Protein AF-A0A537DTZ7-F1 (afdb_monomer_lite)

Secondary structure (DSSP, 8-state):
--HHHHHHHHHHHHHHHHHHHHHHHHHHHHHHHHHHHGGGTTT-HHHHHHHHHHHHHHHHHHHHHHHHHH-GGGHHHHHHHHHHHHHHHHHHHHHHHHH-TT----THHHHHHHHHHHHHHHHHT-----------

Foldseek 3Di:
DPVVVVVVVVVLQVLLVLLLVLLLLLLVLLLVLLVVLPVCCVVDVLSVVVSVLSNVLSVVSNVLSVCCNVCVVCLLVSLVVLLVSLVVQCVSVVVVCVVPVVCPRDVSSNSSSVSSNVSSVSSNPDDNPPPPPPDD

Sequence (136 aa):
MTDQSQVERRGVIKRPTASFLFSLAAGIATVAYSTGLANYTQYYFITTVLVQNSFIIGLVTIFVGALTYVRPDEHSVWSLVMVSMGISELVLVTSTSLTIPFLEISPIGPAAGILALISGFLGLIFKPGIIRFATS

Radius of gyration: 18.02 Å; chains: 1; bounding box: 49×23×61 Å

pLDDT: mean 70.9, std 12.44, range [38.25, 86.81]

Structure (mmCIF, N/CA/C/O backbone):
data_AF-A0A537DTZ7-F1
#
_entry.id   AF-A0A537DTZ7-F1
#
loop_
_atom_site.group_PDB
_atom_site.id
_atom_site.type_symbol
_atom_site.label_atom_id
_atom_site.label_alt_id
_atom_site.label_comp_id
_atom_site.label_asym_id
_atom_site.label_entity_id
_atom_site.label_seq_id
_atom_site.pdbx_PDB_ins_code
_atom_site.Cartn_x
_atom_site.Cartn_y
_atom_site.Cartn_z
_atom_site.occupancy
_atom_site.B_iso_or_equiv
_atom_site.auth_seq_id
_atom_site.auth_comp_id
_atom_site.auth_asym_id
_atom_site.auth_atom_id
_atom_site.pdbx_PDB_model_num
ATOM 1 N N . MET A 1 1 ? -16.411 13.766 37.338 1.00 46.38 1 MET A N 1
ATOM 2 C CA . MET A 1 1 ? -16.120 12.477 36.661 1.00 46.38 1 MET A CA 1
ATOM 3 C C . MET A 1 1 ? -16.636 12.455 35.209 1.00 46.38 1 MET A C 1
ATOM 5 O O . MET A 1 1 ? -17.058 11.419 34.723 1.00 46.38 1 MET A O 1
ATOM 9 N N . THR A 1 2 ? -16.596 13.576 34.480 1.00 53.66 2 THR A N 1
ATOM 10 C CA . THR A 1 2 ? -17.240 13.715 33.153 1.00 53.66 2 THR A CA 1
ATOM 11 C C . THR A 1 2 ? -16.250 13.820 31.988 1.00 53.66 2 THR A C 1
ATOM 13 O O . THR A 1 2 ? -16.590 13.419 30.876 1.00 53.66 2 THR A O 1
ATOM 16 N N . ASP A 1 3 ? -15.008 14.250 32.230 1.00 46.75 3 ASP A N 1
ATOM 17 C CA . ASP A 1 3 ? -14.019 14.471 31.162 1.00 46.75 3 ASP A CA 1
ATOM 18 C C . ASP A 1 3 ? -13.436 13.188 30.554 1.00 46.75 3 ASP A C 1
ATOM 20 O O . ASP A 1 3 ? -13.243 13.112 29.341 1.00 46.75 3 ASP A O 1
ATOM 24 N N . GLN A 1 4 ? -13.215 12.137 31.352 1.00 45.94 4 GLN A N 1
ATOM 25 C CA . GLN A 1 4 ? -12.649 10.882 30.835 1.00 45.94 4 GLN A CA 1
ATOM 26 C C . GLN A 1 4 ? -13.555 10.227 29.778 1.00 45.94 4 GLN A C 1
ATOM 28 O O . GLN A 1 4 ? -13.058 9.742 28.765 1.00 45.94 4 GLN A O 1
ATOM 33 N N . SER A 1 5 ? -14.880 10.328 29.941 1.00 50.75 5 SER A N 1
ATOM 34 C CA . SER A 1 5 ? -15.862 9.770 28.997 1.00 50.75 5 SER A CA 1
ATOM 35 C C . SER A 1 5 ? -15.866 10.464 27.626 1.00 50.75 5 SER A C 1
ATOM 37 O O . SER A 1 5 ? -16.129 9.836 26.598 1.00 50.75 5 SER A O 1
ATOM 39 N N . GLN A 1 6 ? -15.550 11.763 27.588 1.00 46.31 6 GLN A N 1
ATOM 40 C CA . GLN A 1 6 ? -15.492 12.558 26.358 1.00 46.31 6 GLN A CA 1
ATOM 41 C C . GLN A 1 6 ? -14.168 12.339 25.617 1.00 46.31 6 GLN A C 1
ATOM 43 O O . GLN A 1 6 ? -14.153 12.276 24.385 1.00 46.31 6 GLN A O 1
ATOM 48 N N . VAL A 1 7 ? -13.061 12.180 26.352 1.00 52.12 7 VAL A N 1
ATOM 49 C CA . VAL A 1 7 ? -11.743 11.854 25.785 1.00 52.12 7 VAL A CA 1
ATOM 50 C C . VAL A 1 7 ? -11.747 10.454 25.164 1.00 52.12 7 VAL A C 1
ATOM 52 O O . VAL A 1 7 ? -11.283 10.302 24.032 1.00 52.12 7 VAL A O 1
ATOM 55 N N . GLU A 1 8 ? -12.345 9.463 25.833 1.00 48.09 8 GLU A N 1
ATOM 56 C CA . GLU A 1 8 ? -12.523 8.113 25.280 1.00 48.09 8 GLU A CA 1
ATOM 57 C C . GLU A 1 8 ? -13.378 8.131 24.009 1.00 48.09 8 GLU A C 1
ATOM 59 O O . GLU A 1 8 ? -12.932 7.646 22.970 1.00 48.09 8 GLU A O 1
ATOM 64 N N . ARG A 1 9 ? -14.551 8.782 24.022 1.00 48.50 9 ARG A N 1
ATOM 65 C CA . ARG A 1 9 ? -15.408 8.892 22.824 1.00 48.50 9 ARG A CA 1
ATOM 66 C C . ARG A 1 9 ? -14.722 9.619 21.663 1.00 48.50 9 ARG A C 1
ATOM 68 O O . ARG A 1 9 ? -14.854 9.199 20.514 1.00 48.50 9 ARG A O 1
ATOM 75 N N . ARG A 1 10 ? -13.948 10.678 21.933 1.00 50.22 10 ARG A N 1
ATOM 76 C CA . ARG A 1 10 ? -13.160 11.378 20.900 1.00 50.22 10 ARG A CA 1
ATOM 77 C C . ARG A 1 10 ? -12.039 10.499 20.340 1.00 50.22 10 ARG A C 1
ATOM 79 O O . ARG A 1 10 ? -11.788 10.558 19.139 1.00 50.22 10 ARG A O 1
ATOM 86 N N . GLY A 1 11 ? -11.377 9.692 21.168 1.00 51.97 11 GLY A N 1
ATOM 87 C CA . GLY A 1 11 ? -10.352 8.737 20.730 1.00 51.97 11 GLY A CA 1
ATOM 88 C C . GLY A 1 11 ? -10.918 7.598 19.875 1.00 51.97 11 GLY A C 1
ATOM 89 O O . GLY A 1 11 ? -10.307 7.231 18.870 1.00 51.97 11 GLY A O 1
ATOM 90 N N . VAL A 1 12 ? -12.113 7.113 20.229 1.00 53.16 12 VAL A N 1
ATOM 91 C CA . VAL A 1 12 ? -12.844 6.046 19.524 1.00 53.16 12 VAL A CA 1
ATOM 92 C C . VAL A 1 12 ? -13.252 6.465 18.106 1.00 53.16 12 VAL A C 1
ATOM 94 O O . VAL A 1 12 ? -13.197 5.641 17.204 1.00 53.16 12 VAL A O 1
ATOM 97 N N . ILE A 1 13 ? -13.576 7.743 17.870 1.00 55.59 13 ILE A N 1
ATOM 98 C CA . ILE A 1 13 ? -13.965 8.246 16.535 1.00 55.59 13 ILE A CA 1
ATOM 99 C C . ILE A 1 1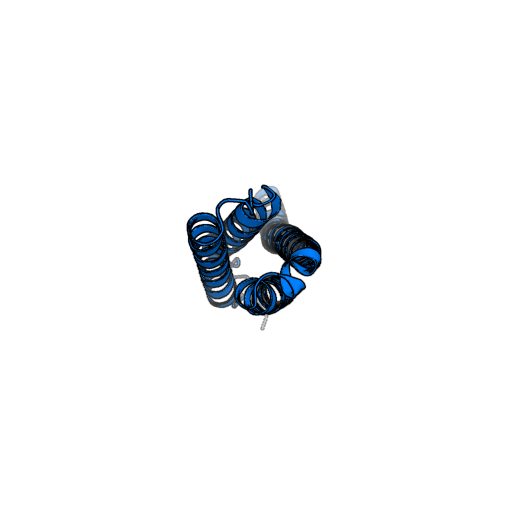3 ? -12.745 8.698 15.706 1.00 55.59 13 ILE A C 1
ATOM 101 O O . ILE A 1 13 ? -12.697 8.495 14.491 1.00 55.59 13 ILE A O 1
ATOM 105 N N . LYS A 1 14 ? -11.720 9.295 16.333 1.00 63.72 14 LYS A N 1
ATOM 106 C CA . LYS A 1 14 ? -10.566 9.867 15.609 1.00 63.72 14 LYS A CA 1
ATOM 107 C C . LYS A 1 14 ? -9.643 8.819 14.983 1.00 63.72 14 LYS A C 1
ATOM 109 O O . LYS A 1 14 ? -9.086 9.076 13.921 1.00 63.72 14 LYS A O 1
ATOM 114 N N . ARG A 1 15 ? -9.468 7.657 15.616 1.00 66.88 15 ARG A N 1
ATOM 115 C CA . ARG A 1 15 ? -8.539 6.609 15.151 1.00 66.88 15 ARG A CA 1
ATOM 116 C C . ARG A 1 15 ? -9.000 5.845 13.899 1.00 66.88 15 ARG A C 1
ATOM 118 O O . ARG A 1 15 ? -8.197 5.778 12.972 1.00 66.88 15 ARG A O 1
ATOM 125 N N . PRO A 1 16 ? -10.245 5.338 13.800 1.00 68.31 16 PRO A N 1
ATOM 126 C CA . PRO A 1 16 ? -10.722 4.706 12.567 1.00 68.31 16 PRO A CA 1
ATOM 127 C C . PRO A 1 16 ? -10.811 5.713 11.414 1.00 68.31 16 PRO A C 1
ATOM 129 O O . PRO A 1 16 ? -10.457 5.389 10.287 1.00 68.31 16 PRO A O 1
ATOM 132 N N . THR A 1 17 ? -11.170 6.969 11.706 1.00 75.25 17 THR A N 1
ATOM 133 C CA . THR A 1 17 ? -11.144 8.052 10.709 1.00 75.25 17 THR A CA 1
ATOM 134 C C . THR A 1 17 ? -9.723 8.322 10.206 1.00 75.25 17 THR A C 1
ATOM 136 O O . THR A 1 17 ? -9.512 8.464 9.007 1.00 75.25 17 THR A O 1
ATOM 139 N N . ALA A 1 18 ? -8.725 8.360 11.095 1.00 74.56 18 ALA A N 1
ATOM 140 C CA . ALA A 1 18 ? -7.329 8.529 10.698 1.00 74.56 18 ALA A CA 1
ATOM 141 C C . ALA A 1 18 ? -6.820 7.335 9.877 1.00 74.56 18 ALA A C 1
ATOM 143 O O . ALA A 1 18 ? -6.222 7.545 8.827 1.00 74.56 18 ALA A O 1
ATOM 144 N N . SER A 1 19 ? -7.098 6.099 10.310 1.00 74.81 19 SER A N 1
ATOM 145 C CA . SER A 1 19 ? -6.752 4.880 9.561 1.00 74.81 19 SER A CA 1
ATOM 146 C C . SER A 1 19 ? -7.343 4.914 8.147 1.00 74.81 19 SER A C 1
ATOM 148 O O . SER A 1 19 ? -6.600 4.702 7.187 1.00 74.81 19 SER A O 1
ATOM 150 N N . PHE A 1 20 ? -8.613 5.321 8.012 1.00 79.88 20 PHE A N 1
ATOM 151 C CA . PHE A 1 20 ? -9.263 5.531 6.720 1.00 79.88 20 PHE A CA 1
ATOM 152 C C . PHE A 1 20 ? -8.568 6.599 5.865 1.00 79.88 20 PHE A C 1
ATOM 154 O O . PHE A 1 20 ? -8.278 6.360 4.695 1.00 79.88 20 PHE A O 1
ATOM 161 N N . LEU A 1 21 ? -8.258 7.768 6.429 1.00 83.75 21 LEU A N 1
ATOM 162 C CA . LEU A 1 21 ? -7.582 8.838 5.688 1.00 83.75 21 LEU A CA 1
ATOM 163 C C . LEU A 1 21 ? -6.192 8.409 5.203 1.00 83.75 21 LEU A C 1
ATOM 165 O O . LEU A 1 21 ? -5.827 8.707 4.067 1.00 83.75 21 LEU A O 1
ATOM 169 N N . PHE A 1 22 ? -5.442 7.664 6.019 1.00 81.62 22 PHE A N 1
ATOM 170 C CA . PHE A 1 22 ? -4.148 7.113 5.614 1.00 81.62 22 PHE A CA 1
ATOM 171 C C . PHE A 1 22 ? -4.289 6.047 4.526 1.00 81.62 22 PHE A C 1
ATOM 173 O O . PHE A 1 22 ? -3.524 6.075 3.567 1.00 81.62 22 PHE A O 1
ATOM 180 N N . SER A 1 23 ? -5.282 5.158 4.614 1.00 83.00 23 SER A N 1
ATOM 181 C CA . SER A 1 23 ? -5.555 4.186 3.545 1.00 83.00 23 SER A CA 1
ATOM 182 C C . SER A 1 23 ? -6.045 4.852 2.259 1.00 83.00 23 SER A C 1
ATOM 184 O O . SER A 1 23 ? -5.674 4.433 1.170 1.00 83.00 23 SER A O 1
ATOM 186 N N . LEU A 1 24 ? -6.827 5.928 2.359 1.00 84.81 24 LEU A N 1
ATOM 187 C CA . LEU A 1 24 ? -7.291 6.683 1.202 1.00 84.81 24 LEU A CA 1
ATOM 188 C C . LEU A 1 24 ? -6.110 7.364 0.503 1.00 84.81 24 LEU A C 1
ATOM 190 O O . LEU A 1 24 ? -5.959 7.242 -0.710 1.00 84.81 24 LEU A O 1
ATOM 194 N N . ALA A 1 25 ? -5.242 8.027 1.272 1.00 83.19 25 ALA A N 1
ATOM 195 C CA . ALA A 1 25 ? -4.023 8.637 0.753 1.00 83.19 25 ALA A CA 1
ATOM 196 C C . ALA A 1 25 ? -3.083 7.593 0.130 1.00 83.19 25 ALA A C 1
ATOM 198 O O . ALA A 1 25 ? -2.574 7.817 -0.966 1.00 83.19 25 ALA A O 1
ATOM 199 N N . ALA A 1 26 ? -2.903 6.443 0.791 1.00 81.25 26 ALA A N 1
ATOM 200 C CA . ALA A 1 26 ? -2.116 5.329 0.274 1.00 81.25 26 ALA A CA 1
ATOM 201 C C . ALA A 1 26 ? -2.672 4.834 -1.065 1.00 81.25 26 ALA A C 1
ATOM 203 O O . ALA A 1 26 ? -1.944 4.797 -2.049 1.00 81.25 26 ALA A O 1
ATOM 204 N N . GLY A 1 27 ? -3.969 4.537 -1.137 1.00 81.06 27 GLY A N 1
ATOM 205 C CA . GLY A 1 27 ? -4.577 4.004 -2.351 1.00 81.06 27 GLY A CA 1
ATOM 206 C C . GLY A 1 27 ? -4.563 4.988 -3.520 1.00 81.06 27 GLY A C 1
ATOM 207 O O . GLY A 1 27 ? -4.255 4.590 -4.641 1.00 81.06 27 GLY A O 1
ATOM 208 N N . ILE A 1 28 ? -4.806 6.281 -3.272 1.00 85.06 28 ILE A N 1
ATOM 209 C CA . ILE A 1 28 ? -4.669 7.329 -4.300 1.00 85.06 28 ILE A CA 1
ATOM 210 C C . ILE A 1 28 ? -3.223 7.399 -4.802 1.00 85.06 28 ILE A C 1
ATOM 212 O O . ILE A 1 28 ? -3.000 7.472 -6.011 1.00 85.06 28 ILE A O 1
ATOM 216 N N . ALA A 1 29 ? -2.241 7.342 -3.898 1.00 82.19 29 ALA A N 1
ATOM 217 C CA . ALA A 1 29 ? -0.830 7.343 -4.267 1.00 82.19 29 ALA A CA 1
ATOM 218 C C . ALA A 1 29 ? -0.458 6.107 -5.104 1.00 82.19 29 ALA A C 1
ATOM 220 O O . ALA A 1 29 ? 0.202 6.255 -6.133 1.00 82.19 29 ALA A O 1
ATOM 221 N N . THR A 1 30 ? -0.942 4.913 -4.745 1.00 81.06 30 THR A N 1
ATOM 222 C CA . THR A 1 30 ? -0.709 3.683 -5.519 1.00 81.06 30 THR A CA 1
ATOM 223 C C . THR A 1 30 ? -1.352 3.746 -6.908 1.00 81.06 30 THR A C 1
ATOM 225 O O . THR A 1 30 ? -0.731 3.362 -7.899 1.00 81.06 30 THR A O 1
ATOM 228 N N . VAL A 1 31 ? -2.572 4.282 -7.022 1.00 82.88 31 VAL A N 1
ATOM 229 C CA . VAL A 1 31 ? -3.251 4.468 -8.319 1.00 82.88 31 VAL A CA 1
ATOM 230 C C . VAL A 1 31 ? -2.516 5.492 -9.190 1.00 82.88 31 VAL A C 1
ATOM 232 O O . VAL A 1 31 ? -2.326 5.268 -10.388 1.00 82.88 31 VAL A O 1
ATOM 235 N N . ALA A 1 32 ? -2.058 6.600 -8.604 1.00 80.19 32 ALA A N 1
ATOM 236 C CA . ALA A 1 32 ? -1.266 7.603 -9.312 1.00 80.19 32 ALA A CA 1
ATOM 237 C C . ALA A 1 32 ? 0.075 7.023 -9.795 1.00 80.19 32 ALA A C 1
ATOM 239 O O . ALA A 1 32 ? 0.468 7.245 -10.942 1.00 80.19 32 ALA A O 1
ATOM 240 N N . TYR A 1 33 ? 0.740 6.226 -8.954 1.00 76.56 33 TYR A N 1
ATOM 241 C CA . TYR A 1 33 ? 1.962 5.504 -9.304 1.00 76.56 33 TYR A CA 1
ATOM 242 C C . TYR A 1 33 ? 1.735 4.520 -10.462 1.00 76.56 33 TYR A C 1
ATOM 244 O O . TYR A 1 33 ? 2.460 4.565 -11.456 1.00 76.56 33 TYR A O 1
ATOM 252 N N . SER A 1 34 ? 0.673 3.712 -10.390 1.00 75.94 34 SER A N 1
ATOM 253 C CA . SER A 1 34 ? 0.254 2.813 -11.471 1.00 75.94 34 SER A CA 1
ATOM 254 C C . SER A 1 34 ? 0.016 3.560 -12.789 1.00 75.94 34 SER A C 1
ATOM 256 O O . SER A 1 34 ? 0.507 3.155 -13.841 1.00 75.94 34 SER A O 1
ATOM 258 N N . THR A 1 35 ? -0.662 4.706 -12.747 1.00 74.94 35 THR A N 1
ATOM 259 C CA . THR A 1 35 ? -0.919 5.504 -13.956 1.00 74.94 35 THR A CA 1
ATOM 260 C C . THR A 1 35 ? 0.383 6.038 -14.568 1.00 74.94 35 THR A C 1
ATOM 262 O O . THR A 1 35 ? 0.532 6.047 -15.788 1.00 74.94 35 THR A O 1
ATOM 265 N N . GLY A 1 36 ? 1.367 6.417 -13.745 1.00 70.88 36 GLY A N 1
ATOM 266 C CA . GLY A 1 36 ? 2.693 6.841 -14.217 1.00 70.88 36 GLY A CA 1
ATOM 267 C C . GLY A 1 36 ? 3.499 5.724 -14.892 1.00 70.88 36 GLY A C 1
ATOM 268 O O . GLY A 1 36 ? 4.286 5.987 -15.803 1.00 70.88 36 GLY A O 1
ATOM 269 N N . LEU A 1 37 ? 3.262 4.472 -14.497 1.00 69.94 37 LEU A N 1
ATOM 270 C CA . LEU A 1 37 ? 3.879 3.284 -15.091 1.00 69.94 37 LEU A CA 1
ATOM 271 C C . LEU A 1 37 ? 3.297 2.932 -16.471 1.00 69.94 37 LEU A C 1
ATOM 273 O O . LEU A 1 37 ? 3.957 2.239 -17.250 1.00 69.94 37 LEU A O 1
ATOM 277 N N . ALA A 1 38 ? 2.105 3.438 -16.812 1.00 68.88 38 ALA A N 1
ATOM 278 C CA . ALA A 1 38 ? 1.422 3.149 -18.074 1.00 68.88 38 ALA A CA 1
ATOM 279 C C . ALA A 1 38 ? 2.276 3.489 -19.309 1.00 68.88 38 ALA A C 1
ATOM 281 O O . ALA A 1 38 ? 2.267 2.746 -20.289 1.00 68.88 38 ALA A O 1
ATOM 282 N N . ASN A 1 39 ? 3.090 4.545 -19.239 1.00 67.38 39 ASN A N 1
ATOM 283 C CA . ASN A 1 39 ? 3.964 4.971 -20.340 1.00 67.38 39 ASN A CA 1
ATOM 284 C C . ASN A 1 39 ? 5.074 3.956 -20.675 1.00 67.38 39 ASN A C 1
ATOM 286 O O . ASN A 1 39 ? 5.609 3.962 -21.780 1.00 67.38 39 ASN A O 1
ATOM 290 N N . TYR A 1 40 ? 5.398 3.054 -19.746 1.00 66.56 40 TYR A N 1
ATOM 291 C CA . TYR A 1 40 ? 6.449 2.045 -19.903 1.00 66.56 40 TYR A CA 1
ATOM 292 C C . TYR A 1 40 ? 5.910 0.668 -20.320 1.00 66.56 40 TYR A C 1
ATOM 294 O O . TYR A 1 40 ? 6.692 -0.233 -20.629 1.00 66.56 40 TYR A O 1
ATOM 302 N N . THR A 1 41 ? 4.584 0.498 -20.362 1.00 63.47 41 THR A N 1
ATOM 303 C CA . THR A 1 41 ? 3.911 -0.764 -20.735 1.00 63.47 41 THR A CA 1
ATOM 304 C C . THR A 1 41 ? 4.171 -1.179 -22.179 1.00 63.47 41 THR A C 1
ATOM 306 O O . THR A 1 41 ? 4.189 -2.365 -22.494 1.00 63.47 41 THR A O 1
ATOM 309 N N . GLN A 1 42 ? 4.431 -0.203 -23.050 1.00 59.53 42 GLN A N 1
ATOM 310 C CA . GLN A 1 42 ? 4.761 -0.435 -24.455 1.00 59.53 42 GLN A CA 1
ATOM 311 C C . GLN A 1 42 ? 6.171 -1.007 -24.644 1.00 59.53 42 GLN A C 1
ATOM 313 O O . GLN A 1 42 ? 6.423 -1.698 -25.627 1.00 59.53 42 GLN A O 1
ATOM 318 N N . TYR A 1 43 ? 7.079 -0.737 -23.704 1.00 62.62 43 TYR A N 1
ATOM 319 C CA . TYR A 1 43 ? 8.485 -1.132 -23.795 1.00 62.62 43 TYR A CA 1
ATOM 320 C C . TYR A 1 43 ? 8.781 -2.432 -23.046 1.00 62.62 43 TYR A C 1
ATOM 322 O O . TYR A 1 43 ? 9.707 -3.154 -23.408 1.00 62.62 43 TYR A O 1
ATOM 330 N N . TYR A 1 44 ? 7.990 -2.750 -22.019 1.00 64.69 44 TYR A N 1
ATOM 331 C CA . TYR A 1 44 ? 8.238 -3.893 -21.150 1.00 64.69 44 TYR A CA 1
ATOM 332 C C . TYR A 1 44 ? 6.916 -4.512 -20.682 1.00 64.69 44 TYR A C 1
ATOM 334 O O . TYR A 1 44 ? 6.139 -3.893 -19.955 1.00 64.69 44 TYR A O 1
ATOM 342 N N . PHE A 1 45 ? 6.691 -5.778 -21.043 1.00 67.69 45 PHE A N 1
ATOM 343 C CA . PHE A 1 45 ? 5.509 -6.550 -20.636 1.00 67.69 45 PHE A CA 1
ATOM 344 C C . PHE A 1 45 ? 5.336 -6.621 -19.106 1.00 67.69 45 PHE A C 1
ATOM 346 O O . PHE A 1 45 ? 4.218 -6.554 -18.596 1.00 67.69 45 PHE A O 1
ATOM 353 N N . ILE A 1 46 ? 6.451 -6.693 -18.368 1.00 66.38 46 ILE A N 1
ATOM 354 C CA . ILE A 1 46 ? 6.482 -6.704 -16.895 1.00 66.38 46 ILE A CA 1
ATOM 355 C C . ILE A 1 46 ? 5.803 -5.453 -16.321 1.00 66.38 46 ILE A C 1
ATOM 357 O O . ILE A 1 46 ? 5.086 -5.542 -15.326 1.00 66.38 46 ILE A O 1
ATOM 361 N N . THR A 1 47 ? 5.943 -4.299 -16.975 1.00 65.88 47 THR A N 1
ATOM 362 C CA . THR A 1 47 ? 5.358 -3.042 -16.500 1.00 65.88 47 THR A CA 1
ATOM 363 C C . THR A 1 47 ? 3.846 -3.013 -16.672 1.00 65.88 47 THR A C 1
ATOM 365 O O . THR A 1 47 ? 3.161 -2.418 -15.851 1.00 65.88 47 THR A O 1
ATOM 368 N N . THR A 1 48 ? 3.291 -3.712 -17.665 1.00 68.19 48 THR A N 1
ATOM 369 C CA . THR A 1 48 ? 1.834 -3.874 -17.827 1.00 68.19 48 THR A CA 1
ATOM 370 C C . THR A 1 48 ? 1.230 -4.669 -16.677 1.00 68.19 48 THR A C 1
ATOM 372 O O . THR A 1 48 ? 0.211 -4.270 -16.111 1.00 68.19 48 THR A O 1
ATOM 375 N N . VAL A 1 49 ? 1.892 -5.762 -16.285 1.00 71.06 49 VAL A N 1
ATOM 376 C CA . VAL A 1 49 ? 1.508 -6.557 -15.110 1.00 71.06 49 VAL A CA 1
ATOM 377 C C . VAL A 1 49 ? 1.621 -5.708 -13.842 1.00 71.06 49 VAL A C 1
ATOM 379 O O . VAL A 1 49 ? 0.745 -5.769 -12.981 1.00 71.06 49 VAL A O 1
ATOM 382 N N . LEU A 1 50 ? 2.646 -4.861 -13.744 1.00 71.31 50 LEU A N 1
ATOM 383 C CA . LEU A 1 50 ? 2.835 -3.965 -12.608 1.00 71.31 50 LEU A CA 1
ATOM 384 C C . LEU A 1 50 ? 1.745 -2.896 -12.488 1.00 71.31 50 LEU A C 1
ATOM 386 O O . LEU A 1 50 ? 1.179 -2.722 -11.414 1.00 71.31 50 LEU A O 1
ATOM 390 N N . VAL A 1 51 ? 1.412 -2.224 -13.595 1.00 72.25 51 VAL A N 1
ATOM 391 C CA . VAL A 1 51 ? 0.334 -1.225 -13.670 1.00 72.25 51 VAL A CA 1
ATOM 392 C C . VAL A 1 51 ? -0.965 -1.830 -13.150 1.00 72.25 51 VAL A C 1
ATOM 394 O O . VAL A 1 51 ? -1.603 -1.251 -12.272 1.00 72.25 51 VAL A O 1
ATOM 397 N N . GLN A 1 52 ? -1.332 -3.016 -13.641 1.00 76.19 52 GLN A N 1
ATOM 398 C CA . GLN A 1 52 ? -2.570 -3.685 -13.243 1.00 76.19 52 GLN A CA 1
ATOM 399 C C . GLN A 1 52 ? -2.563 -4.086 -11.762 1.00 76.19 52 GLN A C 1
ATOM 401 O O . GLN A 1 52 ? -3.540 -3.821 -11.062 1.00 76.19 52 GLN A O 1
ATOM 406 N N . ASN A 1 53 ? -1.467 -4.667 -11.262 1.00 79.25 53 ASN A N 1
ATOM 407 C CA . ASN A 1 53 ? -1.373 -5.085 -9.861 1.00 79.25 53 ASN A CA 1
ATOM 408 C C . ASN A 1 53 ? -1.386 -3.892 -8.896 1.00 79.25 53 ASN A C 1
ATOM 410 O O . ASN A 1 53 ? -2.209 -3.880 -7.983 1.00 79.25 53 ASN A O 1
ATOM 414 N N . SER A 1 54 ? -0.574 -2.855 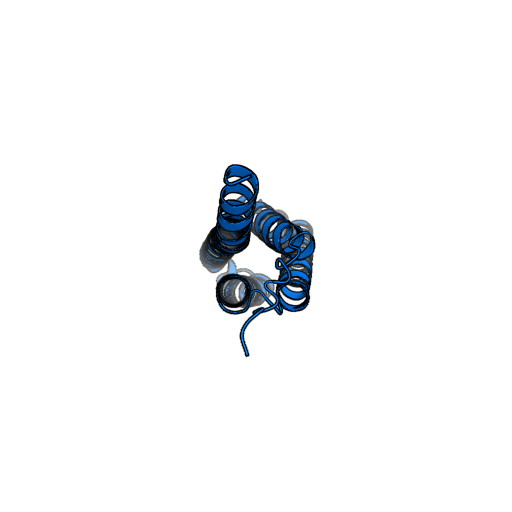-9.126 1.00 75.94 54 SER A N 1
ATOM 415 C CA . SER A 1 54 ? -0.575 -1.648 -8.284 1.00 75.94 54 SER A CA 1
ATOM 416 C C . SER A 1 54 ? -1.918 -0.910 -8.346 1.00 75.94 54 SER A C 1
ATOM 418 O O . SER A 1 54 ? -2.402 -0.412 -7.331 1.00 75.94 54 SER A O 1
ATOM 420 N N . PHE A 1 55 ? -2.591 -0.882 -9.502 1.00 80.69 55 PHE A N 1
ATOM 421 C CA . PHE A 1 55 ? -3.931 -0.293 -9.605 1.00 80.69 55 PHE A CA 1
ATOM 422 C C . PHE A 1 55 ? -4.950 -1.031 -8.726 1.00 80.69 55 PHE A C 1
ATOM 424 O O . PHE A 1 55 ? -5.683 -0.403 -7.959 1.00 80.69 55 PHE A O 1
ATOM 431 N N . ILE A 1 56 ? -4.969 -2.367 -8.800 1.00 84.31 56 ILE A N 1
ATOM 432 C CA . ILE A 1 56 ? -5.856 -3.208 -7.987 1.00 84.31 56 ILE A CA 1
ATOM 433 C C . ILE A 1 56 ? -5.530 -3.037 -6.501 1.00 84.31 56 ILE A C 1
ATOM 435 O O . ILE A 1 56 ? -6.441 -2.801 -5.710 1.00 84.31 56 ILE A O 1
ATOM 439 N N . ILE A 1 57 ? -4.251 -3.086 -6.117 1.00 83.62 57 ILE A N 1
ATOM 440 C CA . ILE A 1 57 ? -3.819 -2.890 -4.727 1.00 83.62 57 ILE A CA 1
ATOM 441 C C . ILE A 1 57 ? -4.275 -1.521 -4.210 1.00 83.62 57 ILE A C 1
ATOM 443 O O . ILE A 1 57 ? -4.792 -1.436 -3.095 1.00 83.62 57 ILE A O 1
ATOM 447 N N . GLY A 1 58 ? -4.170 -0.466 -5.021 1.00 81.44 58 GLY A N 1
ATOM 448 C CA . GLY A 1 58 ? -4.651 0.869 -4.670 1.00 81.44 58 GLY A CA 1
ATOM 449 C C . GLY A 1 58 ? -6.158 0.917 -4.403 1.00 81.44 58 GLY A C 1
ATOM 450 O O . GLY A 1 58 ? -6.584 1.434 -3.369 1.00 81.44 58 GLY A O 1
ATOM 451 N N . LEU A 1 59 ? -6.976 0.319 -5.276 1.00 84.94 59 LEU A N 1
ATOM 452 C CA . LEU A 1 59 ? -8.430 0.249 -5.078 1.00 84.94 59 LEU A CA 1
ATOM 453 C C . LEU A 1 59 ? -8.812 -0.567 -3.841 1.00 84.94 59 LEU A C 1
ATOM 455 O O . LEU A 1 59 ? -9.658 -0.141 -3.052 1.00 84.94 59 LEU A O 1
ATOM 459 N N . VAL A 1 60 ? -8.177 -1.724 -3.649 1.00 86.81 60 VAL A N 1
ATOM 460 C CA . VAL A 1 60 ? -8.466 -2.579 -2.495 1.00 86.81 60 VAL A CA 1
ATOM 461 C C . VAL A 1 60 ? -8.021 -1.900 -1.198 1.00 86.81 60 VAL A C 1
ATOM 463 O O . VAL A 1 60 ? -8.734 -1.981 -0.203 1.00 86.81 60 VAL A O 1
ATOM 466 N N . THR A 1 61 ? -6.926 -1.139 -1.217 1.00 84.75 61 THR A N 1
ATOM 467 C CA . THR A 1 61 ? -6.465 -0.335 -0.075 1.00 84.75 61 THR A CA 1
ATOM 468 C C . THR A 1 61 ? -7.507 0.694 0.361 1.00 84.75 61 THR A C 1
ATOM 470 O O . THR A 1 61 ? -7.813 0.798 1.549 1.00 84.75 61 THR A O 1
ATOM 473 N N . ILE A 1 62 ? -8.127 1.402 -0.587 1.00 86.19 62 ILE A N 1
ATOM 474 C CA . ILE A 1 62 ? -9.224 2.338 -0.288 1.00 86.19 62 ILE A CA 1
ATOM 475 C C . ILE A 1 62 ? -10.419 1.585 0.308 1.00 86.19 62 ILE A C 1
ATOM 477 O O . ILE A 1 62 ? -11.015 2.032 1.290 1.00 86.19 62 ILE A O 1
ATOM 481 N N . PHE A 1 63 ? -10.761 0.431 -0.268 1.00 86.75 63 PHE A N 1
ATOM 482 C CA . PHE A 1 63 ? -11.920 -0.352 0.147 1.00 86.75 63 PHE A CA 1
ATOM 483 C C . PHE A 1 63 ? -11.756 -0.943 1.555 1.00 86.75 63 PHE A C 1
ATOM 485 O O . PHE A 1 63 ? -12.644 -0.804 2.394 1.00 86.75 63 PHE A O 1
ATOM 492 N N . VAL A 1 64 ? -10.603 -1.545 1.852 1.00 86.12 64 VAL A N 1
ATOM 493 C CA . VAL A 1 64 ? -10.264 -2.093 3.177 1.00 86.12 64 VAL A CA 1
ATOM 494 C C . VAL A 1 64 ? -10.175 -0.977 4.220 1.00 86.12 64 VAL A C 1
ATOM 496 O O . VAL A 1 64 ? -10.666 -1.128 5.340 1.00 86.12 64 VAL A O 1
ATOM 499 N N . GLY A 1 65 ? -9.644 0.182 3.835 1.00 81.56 65 GLY A N 1
ATOM 500 C CA . GLY A 1 65 ? -9.697 1.398 4.635 1.00 81.56 65 GLY A CA 1
ATOM 501 C C . GLY A 1 65 ? -11.114 1.803 5.033 1.00 81.56 65 GLY A C 1
ATOM 502 O O . GLY A 1 65 ? -11.398 2.056 6.205 1.00 81.56 65 GLY A O 1
ATOM 503 N N . ALA A 1 66 ? -12.025 1.832 4.059 1.00 83.06 66 ALA A N 1
ATOM 504 C CA . ALA A 1 66 ? -13.431 2.148 4.293 1.00 83.06 66 ALA A CA 1
ATOM 505 C C . ALA A 1 66 ? -14.111 1.096 5.186 1.00 83.06 66 ALA A C 1
ATOM 507 O O . ALA A 1 66 ? -14.874 1.452 6.083 1.00 83.06 66 ALA A O 1
ATOM 508 N N . LEU A 1 67 ? -13.795 -0.189 5.006 1.00 81.94 67 LEU A N 1
ATOM 509 C CA . LEU A 1 67 ? -14.300 -1.266 5.864 1.00 81.94 67 LEU A CA 1
ATOM 510 C C . LEU A 1 67 ? -13.801 -1.143 7.306 1.00 81.94 67 LEU A C 1
ATOM 512 O O . LEU A 1 67 ? -14.585 -1.346 8.229 1.00 81.94 67 LEU A O 1
ATOM 516 N N . THR A 1 68 ? -12.549 -0.729 7.509 1.00 78.06 68 THR A N 1
ATOM 517 C CA . THR A 1 68 ? -11.987 -0.470 8.847 1.00 78.06 68 THR A CA 1
ATOM 518 C C . THR A 1 68 ? -12.736 0.661 9.565 1.00 78.06 68 THR A C 1
ATOM 520 O O . THR A 1 68 ? -12.889 0.634 10.785 1.00 78.06 68 THR A O 1
ATOM 523 N N . TYR A 1 69 ? -13.249 1.639 8.811 1.00 79.56 69 TYR A N 1
ATOM 524 C CA . TYR A 1 69 ? -14.094 2.710 9.340 1.00 79.56 69 TYR A CA 1
ATOM 525 C C . TYR A 1 69 ? -15.536 2.260 9.621 1.00 79.56 69 TYR A C 1
ATOM 527 O O . TYR A 1 69 ? -16.089 2.600 10.665 1.00 79.56 69 TYR A O 1
ATOM 535 N N . VAL A 1 70 ? -16.147 1.497 8.708 1.00 77.75 70 VAL A N 1
ATOM 536 C CA . VAL A 1 70 ? -17.555 1.064 8.809 1.00 77.75 70 VAL A CA 1
ATOM 537 C C . VAL A 1 70 ? -17.747 -0.062 9.829 1.00 77.75 70 VAL A C 1
ATOM 539 O O . VAL A 1 70 ? -18.778 -0.110 10.496 1.00 77.75 70 VAL A O 1
ATOM 542 N N . ARG A 1 71 ? -16.772 -0.968 9.962 1.00 78.44 71 ARG A N 1
ATOM 543 C CA . ARG A 1 71 ? -16.811 -2.136 10.856 1.00 78.44 71 ARG A CA 1
ATOM 544 C C . ARG A 1 71 ? -15.640 -2.111 11.843 1.00 78.44 71 ARG A C 1
ATOM 546 O O . ARG A 1 71 ? -14.728 -2.936 11.743 1.00 78.44 71 ARG A O 1
ATOM 553 N N . PRO A 1 72 ? -15.653 -1.193 12.824 1.00 69.38 72 PRO A N 1
ATOM 554 C CA . PRO A 1 72 ? -14.571 -1.069 13.799 1.00 69.38 72 PRO A CA 1
ATOM 555 C C . PRO A 1 72 ? -14.422 -2.309 14.695 1.00 69.38 72 PRO A C 1
ATOM 557 O O . PRO A 1 72 ? -13.351 -2.525 15.253 1.00 69.38 72 PRO A O 1
ATOM 560 N N . ASP A 1 73 ? -15.445 -3.156 14.819 1.00 75.50 73 ASP A N 1
ATOM 561 C CA . ASP A 1 73 ? -15.371 -4.398 15.603 1.00 75.50 73 ASP A CA 1
ATOM 562 C C . ASP A 1 73 ? -14.447 -5.443 14.953 1.00 75.50 73 ASP A C 1
ATOM 564 O O . ASP A 1 73 ? -13.748 -6.180 15.645 1.00 75.50 73 ASP A O 1
ATOM 568 N N . GLU A 1 74 ? -14.360 -5.437 13.620 1.00 79.81 74 GLU A N 1
ATOM 569 C CA . GLU A 1 74 ? -13.503 -6.318 12.813 1.00 79.81 74 GLU A CA 1
ATOM 570 C C . GLU A 1 74 ? -12.154 -5.660 12.456 1.00 79.81 74 GLU A C 1
ATOM 572 O O . GLU A 1 74 ? -11.414 -6.168 11.611 1.00 79.81 74 GLU A O 1
ATOM 577 N N . HIS A 1 75 ? -11.819 -4.521 13.080 1.00 75.94 75 HIS A N 1
ATOM 578 C CA . HIS A 1 75 ? -10.625 -3.722 12.773 1.00 75.94 75 HIS A CA 1
ATOM 579 C C . HIS A 1 75 ? -9.346 -4.559 12.676 1.00 75.94 75 HIS A C 1
ATOM 581 O O . HIS A 1 75 ? -8.536 -4.293 11.799 1.00 75.94 75 HIS A O 1
ATOM 587 N N . SER A 1 76 ? -9.151 -5.570 13.526 1.00 76.25 76 SER A N 1
ATOM 588 C CA . SER A 1 76 ? -7.937 -6.393 13.537 1.00 76.25 76 SER A CA 1
ATOM 589 C C . SER A 1 76 ? -7.748 -7.163 12.229 1.00 76.25 76 SER A C 1
ATOM 591 O O . SER A 1 76 ? -6.639 -7.194 11.698 1.00 76.25 76 SER A O 1
ATOM 593 N N . VAL A 1 77 ? -8.829 -7.718 11.673 1.00 82.88 77 VAL A N 1
ATOM 594 C CA . VAL A 1 77 ? -8.820 -8.447 10.398 1.00 82.88 77 VAL A CA 1
ATOM 595 C C . VAL A 1 77 ? -8.509 -7.487 9.256 1.00 82.88 77 VAL A C 1
ATOM 597 O O . VAL A 1 77 ? -7.564 -7.712 8.503 1.00 82.88 77 VAL A O 1
ATOM 600 N N . TRP A 1 78 ? -9.247 -6.378 9.164 1.00 83.25 78 TRP A N 1
ATOM 601 C CA . TRP A 1 78 ? -9.065 -5.392 8.094 1.00 83.25 78 TRP A CA 1
ATOM 602 C C . TRP A 1 78 ? -7.691 -4.722 8.153 1.00 83.25 78 TRP A C 1
ATOM 604 O O . TRP A 1 78 ? -7.048 -4.521 7.127 1.00 83.25 78 TRP A O 1
ATOM 614 N N . SER A 1 79 ? -7.181 -4.479 9.355 1.00 78.06 79 SER A N 1
ATOM 615 C CA . SER A 1 79 ? -5.846 -3.922 9.567 1.00 78.06 79 SER A CA 1
ATOM 616 C C . SER A 1 79 ? -4.739 -4.891 9.175 1.00 78.06 79 SER A C 1
ATOM 618 O O . SER A 1 79 ? -3.740 -4.469 8.599 1.00 78.06 79 SER A O 1
ATOM 620 N N . LEU A 1 80 ? -4.912 -6.189 9.441 1.00 83.25 80 LEU A N 1
ATOM 621 C CA . LEU A 1 80 ? -3.966 -7.221 9.017 1.00 83.25 80 LEU A CA 1
ATOM 622 C C . LEU A 1 80 ? -3.930 -7.344 7.489 1.00 83.25 80 LEU A C 1
ATOM 624 O O . LEU A 1 80 ? -2.849 -7.420 6.902 1.00 83.25 80 LEU A O 1
ATOM 628 N N . VAL A 1 81 ? -5.099 -7.283 6.842 1.00 85.19 81 VAL A N 1
ATOM 629 C CA . VAL A 1 81 ? -5.200 -7.180 5.380 1.00 85.19 81 VAL A CA 1
ATOM 630 C C . VAL A 1 81 ? -4.445 -5.941 4.899 1.00 85.19 81 VAL A C 1
ATOM 632 O O . VAL A 1 81 ? -3.630 -6.043 3.982 1.00 85.19 81 VAL A O 1
ATOM 635 N N . MET A 1 82 ? -4.615 -4.803 5.572 1.00 82.50 82 MET A N 1
ATOM 636 C CA . MET A 1 82 ? -3.958 -3.557 5.189 1.00 82.50 82 MET A CA 1
ATOM 637 C C . MET A 1 82 ? -2.426 -3.626 5.303 1.00 82.50 82 MET A C 1
ATOM 639 O O . MET A 1 82 ? -1.713 -3.205 4.391 1.00 82.50 82 MET A O 1
ATOM 643 N N . VAL A 1 83 ? -1.908 -4.238 6.376 1.00 84.06 83 VAL A N 1
ATOM 644 C CA . VAL A 1 83 ? -0.470 -4.510 6.539 1.00 84.06 83 VAL A CA 1
ATOM 645 C C . VAL A 1 83 ? 0.038 -5.445 5.440 1.00 84.06 83 VAL A C 1
ATOM 647 O O . VAL A 1 83 ? 1.072 -5.167 4.836 1.00 84.06 83 VAL A O 1
ATOM 650 N N . SER A 1 84 ? -0.690 -6.524 5.136 1.00 84.31 84 SER A N 1
ATOM 651 C CA . SER A 1 84 ? -0.285 -7.479 4.095 1.00 84.31 84 SER A CA 1
ATOM 652 C C . SER A 1 84 ? -0.206 -6.835 2.704 1.00 84.31 84 SER A C 1
ATOM 654 O O . SER A 1 84 ? 0.725 -7.113 1.945 1.00 84.31 84 SER A O 1
ATOM 656 N N . MET A 1 85 ? -1.124 -5.911 2.399 1.00 83.00 85 MET A N 1
ATOM 657 C CA . MET A 1 85 ? -1.117 -5.133 1.159 1.00 83.00 85 MET A CA 1
ATOM 658 C C . MET A 1 85 ? 0.051 -4.153 1.114 1.00 83.00 85 MET A C 1
ATOM 660 O O . MET A 1 85 ? 0.734 -4.085 0.097 1.00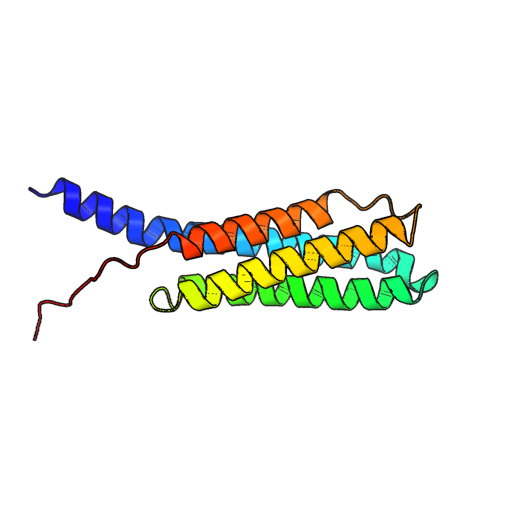 83.00 85 MET A O 1
ATOM 664 N N . GLY A 1 86 ? 0.341 -3.462 2.222 1.00 80.94 86 GLY A N 1
ATOM 665 C CA . GLY A 1 86 ? 1.503 -2.576 2.318 1.00 80.94 86 GLY A CA 1
ATOM 666 C C . GLY A 1 86 ? 2.831 -3.308 2.093 1.00 80.94 86 GLY A C 1
ATOM 667 O O . GLY A 1 86 ? 3.679 -2.823 1.346 1.00 80.94 86 GLY A O 1
ATOM 668 N N . ILE A 1 87 ? 2.999 -4.506 2.672 1.00 85.56 87 ILE A N 1
ATOM 669 C CA . ILE A 1 87 ? 4.178 -5.357 2.425 1.00 85.56 87 ILE A CA 1
ATOM 670 C C . ILE A 1 87 ? 4.233 -5.786 0.955 1.00 85.56 87 ILE A C 1
ATOM 672 O O . ILE A 1 87 ? 5.290 -5.697 0.334 1.00 85.56 87 ILE A O 1
ATOM 676 N N . SER A 1 88 ? 3.106 -6.232 0.395 1.00 83.25 88 SER A N 1
ATOM 677 C CA . SER A 1 88 ? 3.038 -6.697 -0.995 1.00 83.25 88 SER A CA 1
ATOM 678 C C . SER A 1 88 ? 3.412 -5.592 -1.983 1.00 83.25 88 SER A C 1
ATOM 680 O O . SER A 1 88 ? 4.214 -5.838 -2.881 1.00 83.25 88 SER A O 1
ATOM 682 N N . GLU A 1 89 ? 2.916 -4.367 -1.779 1.00 78.12 89 GLU A N 1
ATOM 683 C CA . GLU A 1 89 ? 3.271 -3.210 -2.610 1.00 78.12 89 GLU A CA 1
ATOM 684 C C . GLU A 1 89 ? 4.766 -2.880 -2.496 1.00 78.12 89 GLU A C 1
ATOM 686 O O . GLU A 1 89 ? 5.433 -2.686 -3.509 1.00 78.12 89 GLU A O 1
ATOM 691 N N . LEU A 1 90 ? 5.336 -2.888 -1.284 1.00 81.56 90 LEU A N 1
ATOM 692 C CA . LEU A 1 90 ? 6.771 -2.645 -1.094 1.00 81.56 90 LEU A CA 1
ATOM 693 C C . LEU A 1 90 ? 7.631 -3.699 -1.797 1.00 81.56 90 LEU A C 1
ATOM 695 O O . LEU A 1 90 ? 8.611 -3.345 -2.455 1.00 81.56 90 LEU A O 1
ATOM 699 N N . VAL A 1 91 ? 7.271 -4.980 -1.696 1.00 83.50 91 VAL A N 1
ATOM 700 C CA . VAL A 1 91 ? 7.991 -6.064 -2.379 1.00 83.50 91 VAL A CA 1
ATOM 701 C C . VAL A 1 91 ? 7.872 -5.911 -3.894 1.00 83.50 91 VAL A C 1
ATOM 703 O O . VAL A 1 91 ? 8.881 -6.036 -4.593 1.00 83.50 91 VAL A O 1
ATOM 706 N N . LEU A 1 92 ? 6.675 -5.598 -4.401 1.00 76.94 92 LEU A N 1
ATOM 707 C CA . LEU A 1 92 ? 6.413 -5.389 -5.825 1.00 76.94 92 LEU A CA 1
ATOM 708 C C . LEU A 1 92 ? 7.271 -4.241 -6.379 1.00 76.94 92 LEU A C 1
ATOM 710 O O . LEU A 1 92 ? 8.003 -4.416 -7.356 1.00 76.94 92 LEU A O 1
ATOM 714 N N . VAL A 1 93 ? 7.248 -3.090 -5.709 1.00 73.94 93 VAL A N 1
ATOM 715 C CA . VAL A 1 93 ? 8.017 -1.899 -6.085 1.00 73.94 93 VAL A CA 1
ATOM 716 C C . VAL A 1 93 ? 9.526 -2.158 -6.014 1.00 73.94 93 VAL A C 1
ATOM 718 O O . VAL A 1 93 ? 10.257 -1.837 -6.954 1.00 73.94 93 VAL A O 1
ATOM 721 N N . THR A 1 94 ? 10.008 -2.789 -4.940 1.00 76.25 94 THR A N 1
ATOM 722 C CA . THR A 1 94 ? 11.443 -3.074 -4.754 1.00 76.25 94 THR A CA 1
ATOM 723 C C . THR A 1 94 ? 11.958 -4.057 -5.805 1.00 76.25 94 THR A C 1
ATOM 725 O O . THR A 1 94 ? 12.999 -3.824 -6.417 1.00 76.25 94 THR A O 1
ATOM 728 N N . SER A 1 95 ? 11.200 -5.122 -6.079 1.00 73.38 95 SER A N 1
ATOM 729 C CA . SER A 1 95 ? 11.562 -6.122 -7.094 1.00 73.38 95 SER A CA 1
ATOM 730 C C . SER A 1 95 ? 11.604 -5.513 -8.498 1.00 73.38 95 SER A C 1
ATOM 732 O O . SER A 1 95 ? 12.483 -5.833 -9.299 1.00 73.38 95 SER A O 1
ATOM 734 N N . THR A 1 96 ? 10.694 -4.581 -8.785 1.00 69.00 96 THR A N 1
ATOM 735 C CA . THR A 1 96 ? 10.651 -3.872 -10.071 1.00 69.00 96 THR A CA 1
ATOM 736 C C . THR A 1 96 ? 11.819 -2.908 -10.225 1.00 69.00 96 THR A C 1
ATOM 738 O O . THR A 1 96 ? 12.449 -2.903 -11.279 1.00 69.00 96 THR A O 1
ATOM 741 N N . SER A 1 97 ? 12.150 -2.151 -9.172 1.00 69.56 97 SER A N 1
ATOM 742 C CA . SER A 1 97 ? 13.296 -1.223 -9.159 1.00 69.56 97 SER A CA 1
ATOM 743 C C . SER A 1 97 ? 14.600 -1.931 -9.522 1.00 69.56 97 SER A C 1
ATOM 745 O O . SER A 1 97 ? 15.411 -1.414 -10.280 1.00 69.56 97 SER A O 1
ATOM 747 N N . LEU A 1 98 ? 14.788 -3.142 -8.991 1.00 69.88 98 LEU A N 1
ATOM 748 C CA . LEU A 1 98 ? 15.975 -3.955 -9.245 1.00 69.88 98 LEU A CA 1
ATOM 749 C C . LEU A 1 98 ? 15.991 -4.559 -10.655 1.00 69.88 98 LEU A C 1
ATOM 751 O O . LEU A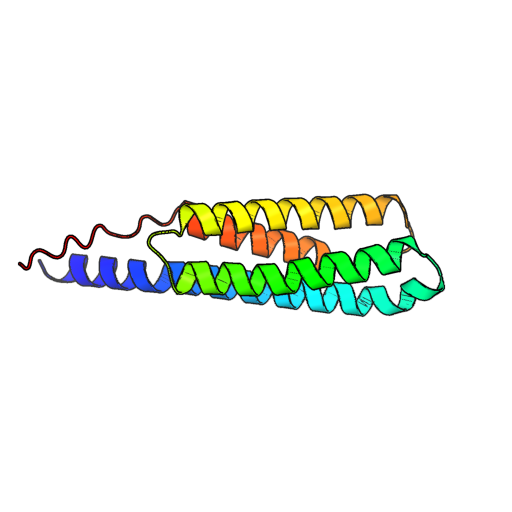 1 98 ? 17.062 -4.801 -11.205 1.00 69.88 98 LEU A O 1
ATOM 755 N N . THR A 1 99 ? 14.816 -4.810 -11.236 1.00 69.19 99 THR A N 1
ATOM 756 C CA . THR A 1 99 ? 14.687 -5.446 -12.555 1.00 69.19 99 THR A CA 1
ATOM 757 C C . THR A 1 99 ? 14.747 -4.429 -13.698 1.00 69.19 99 THR A C 1
ATOM 759 O O . THR A 1 99 ? 15.225 -4.757 -14.782 1.00 69.19 99 THR A O 1
ATOM 762 N N . ILE A 1 100 ? 14.281 -3.195 -13.478 1.00 66.00 100 ILE A N 1
ATOM 763 C CA . ILE A 1 100 ? 14.247 -2.137 -14.493 1.00 66.00 100 ILE A CA 1
ATOM 764 C C . ILE A 1 100 ? 15.018 -0.908 -13.970 1.00 66.00 100 ILE A C 1
ATOM 766 O O . ILE A 1 100 ? 14.424 -0.035 -13.344 1.00 66.00 100 ILE A O 1
ATOM 770 N N . PRO A 1 101 ? 16.332 -0.796 -14.246 1.00 57.06 101 PRO A N 1
ATOM 771 C CA . PRO A 1 101 ? 17.205 0.204 -13.618 1.00 57.06 101 PRO A CA 1
ATOM 772 C C . PRO A 1 101 ? 16.916 1.665 -14.011 1.00 57.06 101 PRO A C 1
ATOM 774 O O . PRO A 1 101 ? 17.341 2.570 -13.305 1.00 57.06 101 PRO A O 1
ATOM 777 N N . PHE A 1 102 ? 16.187 1.913 -15.108 1.00 54.56 102 PHE A N 1
ATOM 778 C CA . PHE A 1 102 ? 15.753 3.261 -15.524 1.00 54.56 102 PHE A CA 1
ATOM 779 C C . PHE A 1 102 ? 14.336 3.619 -15.066 1.00 54.56 102 PHE A C 1
ATOM 781 O O . PHE A 1 102 ? 13.896 4.755 -15.241 1.00 54.56 102 PHE A O 1
ATOM 788 N N . LEU A 1 103 ? 13.622 2.669 -14.456 1.00 55.31 103 LEU A N 1
ATOM 789 C CA . LEU A 1 103 ? 12.496 2.984 -13.591 1.00 55.31 103 LEU A CA 1
ATOM 790 C C . LEU A 1 103 ? 13.110 3.504 -12.283 1.00 55.31 103 LEU A C 1
ATOM 792 O O . LEU A 1 103 ? 13.104 2.828 -11.258 1.00 55.31 103 LEU A O 1
ATOM 796 N N . GLU A 1 104 ? 13.691 4.704 -12.308 1.00 52.38 104 GLU A N 1
ATOM 797 C CA . GLU A 1 104 ? 13.900 5.463 -11.078 1.00 52.38 104 GLU A CA 1
ATOM 798 C C 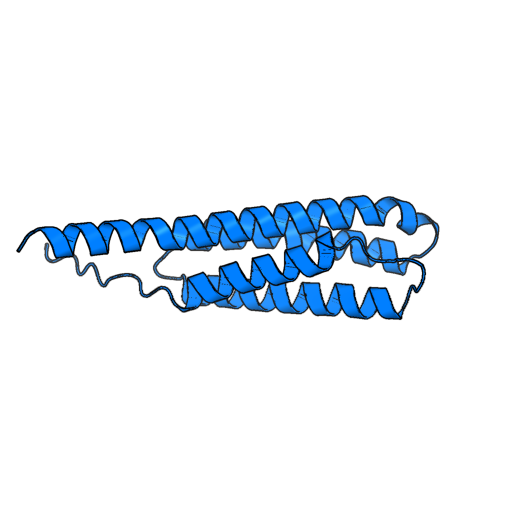. GLU A 1 104 ? 12.508 5.783 -10.555 1.00 52.38 104 GLU A C 1
ATOM 800 O O . GLU A 1 104 ? 11.820 6.717 -10.972 1.00 52.38 104 GLU A O 1
ATOM 805 N N . ILE A 1 105 ? 12.027 4.841 -9.757 1.00 57.94 105 ILE A N 1
ATOM 806 C CA . ILE A 1 105 ? 10.659 4.757 -9.321 1.00 57.94 105 ILE A CA 1
ATOM 807 C C . ILE A 1 105 ? 10.358 6.023 -8.560 1.00 57.94 105 ILE A C 1
ATOM 809 O O . ILE A 1 105 ? 10.946 6.305 -7.517 1.00 57.94 105 ILE A O 1
ATOM 813 N N . SER A 1 106 ? 9.427 6.783 -9.134 1.00 62.22 106 SER A N 1
ATOM 814 C CA . SER A 1 106 ? 8.782 7.898 -8.472 1.00 62.22 106 SER A CA 1
ATOM 815 C C . SER A 1 106 ? 8.590 7.549 -6.991 1.00 62.22 106 SER A C 1
ATOM 817 O O . SER A 1 106 ? 8.006 6.497 -6.695 1.00 62.22 106 SER A O 1
ATOM 819 N N . PRO A 1 107 ? 9.055 8.400 -6.055 1.00 68.25 107 PRO A N 1
ATOM 820 C CA . PRO A 1 107 ? 9.040 8.101 -4.620 1.00 68.25 107 PRO A CA 1
ATOM 821 C C . PRO A 1 107 ? 7.622 7.845 -4.078 1.00 68.25 107 PRO A C 1
ATOM 823 O O . PRO A 1 107 ? 7.454 7.364 -2.959 1.00 68.25 107 PRO A O 1
ATOM 826 N N . ILE A 1 108 ? 6.603 8.128 -4.894 1.00 69.94 108 ILE A N 1
ATOM 827 C CA . ILE A 1 108 ? 5.185 7.871 -4.661 1.00 69.94 108 ILE A CA 1
ATOM 828 C C . ILE A 1 108 ? 4.897 6.381 -4.407 1.00 69.94 108 ILE A C 1
ATOM 830 O O . ILE A 1 108 ? 4.107 6.088 -3.515 1.00 69.94 108 ILE A O 1
ATOM 834 N N . GLY A 1 109 ? 5.536 5.445 -5.121 1.00 68.19 109 GLY A N 1
ATOM 835 C CA . GLY A 1 109 ? 5.288 4.002 -4.948 1.00 68.19 109 GLY A CA 1
ATOM 836 C C . GLY A 1 109 ? 5.657 3.496 -3.542 1.00 68.19 109 GLY A C 1
ATOM 837 O O . GLY A 1 109 ? 4.782 3.039 -2.803 1.00 68.19 109 GLY A O 1
ATOM 838 N N . PRO A 1 110 ? 6.924 3.651 -3.106 1.00 74.94 110 PRO A N 1
ATOM 839 C CA . PRO A 1 110 ? 7.339 3.304 -1.746 1.00 74.94 110 PRO A CA 1
ATOM 840 C C . PRO A 1 110 ? 6.565 4.073 -0.665 1.00 74.94 110 PRO A C 1
ATOM 842 O O . PRO A 1 110 ? 6.196 3.495 0.359 1.00 74.94 110 PRO A O 1
ATOM 845 N N . ALA A 1 111 ? 6.272 5.360 -0.894 1.00 76.25 111 ALA A N 1
ATOM 846 C CA . ALA A 1 111 ? 5.484 6.167 0.035 1.00 76.25 111 ALA A CA 1
ATOM 847 C C . ALA A 1 111 ? 4.058 5.619 0.216 1.00 76.25 111 ALA A C 1
ATOM 849 O O . ALA A 1 111 ? 3.558 5.589 1.341 1.00 76.25 111 ALA A O 1
ATOM 850 N N . ALA A 1 112 ? 3.421 5.132 -0.852 1.00 74.25 112 ALA A N 1
ATOM 851 C CA . ALA A 1 112 ? 2.098 4.519 -0.786 1.00 74.25 112 ALA A CA 1
ATOM 852 C C . ALA A 1 112 ? 2.097 3.241 0.071 1.00 74.25 112 ALA A C 1
ATOM 854 O O . ALA A 1 112 ? 1.243 3.086 0.947 1.00 74.25 112 ALA A O 1
ATOM 855 N N . GLY A 1 113 ? 3.099 2.371 -0.106 1.00 74.94 113 GLY A N 1
ATOM 856 C CA . GLY A 1 113 ? 3.278 1.172 0.720 1.00 74.94 113 GLY A CA 1
ATOM 857 C C . GLY A 1 113 ? 3.481 1.500 2.205 1.00 74.94 113 GLY A C 1
ATOM 858 O O . GLY A 1 113 ? 2.844 0.900 3.071 1.00 74.94 113 GLY A O 1
ATOM 859 N N . ILE A 1 114 ? 4.298 2.514 2.515 1.00 80.69 114 ILE A N 1
ATOM 860 C CA . ILE A 1 114 ? 4.519 2.985 3.894 1.00 80.69 114 ILE A CA 1
ATOM 861 C C . ILE A 1 114 ? 3.227 3.546 4.506 1.00 80.69 114 ILE A C 1
ATOM 863 O O . ILE A 1 114 ? 2.911 3.245 5.657 1.00 80.69 114 ILE A O 1
ATOM 867 N N . LEU A 1 115 ? 2.447 4.326 3.753 1.00 78.25 115 LEU A N 1
ATOM 868 C CA . LEU A 1 115 ? 1.168 4.864 4.226 1.00 78.25 115 LEU A CA 1
ATOM 869 C C . LEU A 1 115 ? 0.141 3.754 4.503 1.00 78.25 115 LEU A C 1
ATOM 871 O O . LEU A 1 115 ? -0.566 3.818 5.512 1.00 78.25 115 LEU A O 1
ATOM 875 N N . ALA A 1 116 ? 0.096 2.712 3.666 1.00 74.19 116 ALA A N 1
ATOM 876 C CA . ALA A 1 116 ? -0.747 1.537 3.894 1.00 74.19 116 ALA A CA 1
ATOM 877 C C . ALA A 1 116 ? -0.332 0.772 5.165 1.00 74.19 116 ALA A C 1
ATOM 879 O O . ALA A 1 116 ? -1.192 0.387 5.961 1.00 74.19 116 ALA A O 1
ATOM 880 N N . LEU A 1 117 ? 0.976 0.630 5.415 1.00 81.75 117 LEU A N 1
ATOM 881 C CA . LEU A 1 117 ? 1.491 0.051 6.660 1.00 81.75 117 LEU A CA 1
ATOM 882 C C . LEU A 1 1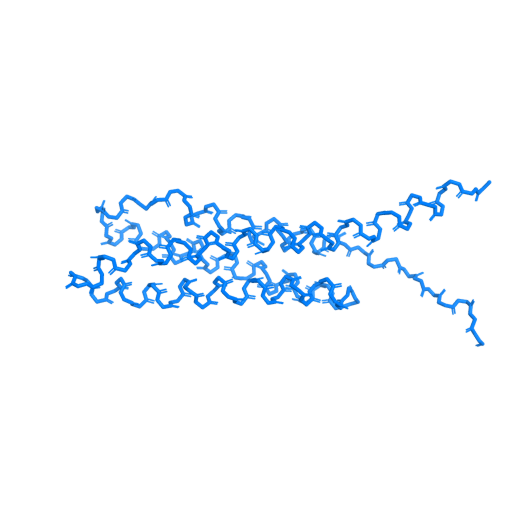17 ? 1.095 0.885 7.879 1.00 81.75 117 LEU A C 1
ATOM 884 O O . LEU A 1 117 ? 0.599 0.327 8.854 1.00 81.75 117 LEU A O 1
ATOM 888 N N . ILE A 1 118 ? 1.270 2.209 7.831 1.00 82.44 118 ILE A N 1
ATOM 889 C CA . ILE A 1 118 ? 0.875 3.109 8.926 1.00 82.44 118 ILE A CA 1
ATOM 890 C C . ILE A 1 118 ? -0.626 2.977 9.207 1.00 82.44 118 ILE A C 1
ATOM 892 O O . ILE A 1 118 ? -1.018 2.859 10.368 1.00 82.44 118 ILE A O 1
ATOM 896 N N . SER A 1 119 ? -1.460 2.938 8.164 1.00 75.62 119 SER A N 1
ATOM 897 C CA . SER A 1 119 ? -2.906 2.722 8.295 1.00 75.62 119 SER A CA 1
ATOM 898 C C . SER A 1 119 ? -3.233 1.391 8.985 1.00 75.62 119 SER A C 1
ATOM 900 O O . SER A 1 119 ? -4.011 1.378 9.945 1.00 75.62 119 SER A O 1
ATOM 902 N N . GLY A 1 120 ? -2.597 0.296 8.555 1.00 71.88 120 GLY A N 1
ATOM 903 C CA . GLY A 1 120 ? -2.775 -1.031 9.143 1.00 71.88 120 GLY A CA 1
ATOM 904 C C . GLY A 1 120 ? -2.283 -1.119 10.589 1.00 71.88 120 GLY A C 1
ATOM 905 O O . GLY A 1 120 ? -2.990 -1.622 11.455 1.00 71.88 120 GLY A O 1
ATOM 906 N N . PHE A 1 121 ? -1.118 -0.560 10.915 1.00 80.88 121 PHE A N 1
ATOM 907 C CA . PHE A 1 121 ? -0.632 -0.534 12.298 1.00 80.88 121 PHE A CA 1
ATOM 908 C C . PHE A 1 121 ? -1.521 0.313 13.213 1.00 80.88 121 PHE A C 1
ATOM 910 O O . PHE A 1 121 ? -1.807 -0.095 14.340 1.00 80.88 121 PHE A O 1
ATOM 917 N N . LEU A 1 122 ? -2.006 1.463 12.736 1.00 76.00 122 LEU A N 1
ATOM 918 C CA . LEU A 1 122 ? -2.956 2.288 13.487 1.00 76.00 122 LEU A CA 1
ATOM 919 C C . LEU A 1 122 ? -4.253 1.537 13.784 1.00 76.00 122 LEU A C 1
ATOM 921 O O . LEU A 1 122 ? -4.807 1.686 14.875 1.00 76.00 122 LEU A O 1
ATOM 925 N N . GLY A 1 123 ? -4.712 0.727 12.834 1.00 64.88 123 GLY A N 1
ATOM 926 C CA . GLY A 1 123 ? -5.869 -0.127 13.019 1.00 64.88 123 GLY A CA 1
ATOM 927 C C . GLY A 1 123 ? -5.595 -1.310 13.958 1.00 64.88 123 GLY A C 1
ATOM 928 O O . GLY A 1 123 ? -6.412 -1.561 14.829 1.00 64.88 123 GLY A O 1
ATOM 929 N N . LEU A 1 124 ? -4.424 -1.961 13.921 1.00 72.56 124 LEU A N 1
ATOM 930 C CA . LEU A 1 124 ? -4.067 -3.053 14.853 1.00 72.56 124 LEU A CA 1
ATOM 931 C C . LEU A 1 124 ? -3.948 -2.603 16.319 1.00 72.56 124 LEU A C 1
ATOM 933 O O . LEU A 1 124 ? -4.230 -3.371 17.236 1.00 72.56 124 LEU A O 1
ATOM 937 N N . ILE A 1 125 ? -3.506 -1.365 16.553 1.00 72.12 125 ILE A N 1
ATOM 938 C CA . ILE A 1 125 ? -3.346 -0.790 17.902 1.00 72.12 125 ILE A CA 1
ATOM 939 C C . ILE A 1 125 ? -4.682 -0.218 18.421 1.00 72.12 125 ILE A C 1
ATOM 941 O O . ILE A 1 125 ? -4.811 0.172 19.590 1.00 72.12 125 ILE A O 1
ATOM 945 N N . PHE A 1 126 ? -5.707 -0.155 17.570 1.00 65.50 126 PHE A N 1
ATOM 946 C CA . PHE A 1 126 ? -7.045 0.229 17.982 1.00 65.50 126 PHE A CA 1
ATOM 947 C C . PHE A 1 126 ? -7.641 -0.865 18.870 1.00 65.50 126 PHE A C 1
ATOM 949 O O . PHE A 1 126 ? -7.792 -2.004 18.459 1.00 65.50 126 PHE A O 1
ATOM 956 N N . LYS A 1 127 ? -8.004 -0.516 20.106 1.00 58.69 127 LYS A N 1
ATOM 957 C CA . LYS A 1 127 ? -8.949 -1.311 20.887 1.00 58.69 127 LYS A CA 1
ATOM 958 C C . LYS A 1 127 ? -10.313 -0.660 20.692 1.00 58.69 127 LYS A C 1
ATOM 960 O O . LYS A 1 127 ? -10.466 0.469 21.171 1.00 58.69 127 LYS A O 1
ATOM 965 N N . PRO A 1 128 ? -11.281 -1.298 20.012 1.00 55.81 128 PRO A N 1
ATOM 966 C CA . PRO A 1 128 ? -12.654 -0.839 20.072 1.00 55.81 128 PRO A CA 1
ATOM 967 C C . PRO A 1 128 ? -13.009 -0.840 21.553 1.00 55.81 128 PRO A C 1
ATOM 969 O O . PRO A 1 128 ? -12.880 -1.859 22.237 1.00 55.81 128 PRO A O 1
ATOM 972 N N . GLY A 1 129 ? -13.322 0.343 22.083 1.00 50.41 129 GLY A N 1
ATOM 973 C CA . GLY A 1 129 ? -13.809 0.443 23.447 1.00 50.41 129 GLY A CA 1
ATOM 974 C C . GLY A 1 129 ? -14.957 -0.546 23.569 1.00 50.41 129 GLY A C 1
ATOM 975 O O . GLY A 1 129 ? -15.841 -0.549 22.713 1.00 50.41 129 GLY A O 1
ATOM 976 N N . ILE A 1 130 ? -14.914 -1.410 24.583 1.00 46.41 130 ILE A N 1
ATOM 977 C CA . ILE A 1 130 ? -16.051 -2.246 24.956 1.00 46.41 130 ILE A CA 1
ATOM 978 C C . ILE A 1 130 ? -17.142 -1.263 25.376 1.00 46.41 130 ILE A C 1
ATOM 980 O O . ILE A 1 130 ? -17.315 -0.959 26.554 1.00 46.41 130 ILE A O 1
ATOM 984 N N . ILE A 1 131 ? -17.888 -0.737 24.408 1.00 48.78 131 ILE A N 1
ATOM 985 C CA . ILE A 1 131 ? -19.217 -0.216 24.650 1.00 48.78 131 ILE A CA 1
ATOM 986 C C . ILE A 1 131 ? -20.045 -1.481 24.836 1.00 48.78 131 ILE A C 1
ATOM 988 O O . ILE A 1 131 ? -20.768 -1.930 23.953 1.00 48.78 131 ILE A O 1
ATOM 992 N N . ARG A 1 132 ? -19.892 -2.105 26.014 1.00 41.44 132 ARG A N 1
ATOM 993 C CA . ARG A 1 132 ? -20.984 -2.871 26.593 1.00 41.44 132 ARG A CA 1
ATOM 994 C C . ARG A 1 132 ? -22.131 -1.878 26.596 1.00 41.44 132 ARG A C 1
ATOM 996 O O . ARG A 1 132 ? -22.115 -0.917 27.365 1.00 41.44 132 ARG A O 1
ATOM 1003 N N . PHE A 1 133 ? -23.088 -2.087 25.705 1.00 44.91 133 PHE A N 1
ATOM 1004 C CA . PHE A 1 133 ? -24.430 -1.593 25.908 1.00 44.91 133 PHE A CA 1
ATOM 1005 C C . PHE A 1 133 ? -24.891 -2.193 27.238 1.00 44.91 133 PHE A C 1
ATOM 1007 O O . PHE A 1 133 ? -25.399 -3.304 27.314 1.00 44.91 133 PHE A O 1
ATOM 1014 N N . ALA A 1 134 ? -24.624 -1.479 28.329 1.00 44.41 134 ALA A N 1
ATOM 1015 C CA . ALA A 1 134 ? -25.438 -1.572 29.517 1.00 44.41 134 ALA A CA 1
ATOM 1016 C C . ALA A 1 134 ? -26.781 -0.964 29.115 1.00 44.41 134 ALA A C 1
ATOM 1018 O O . ALA A 1 134 ? -26.949 0.245 29.229 1.00 44.41 134 ALA A O 1
ATOM 1019 N N . THR A 1 135 ? -27.640 -1.761 28.475 1.00 45.03 135 THR A N 1
ATOM 1020 C CA . THR A 1 135 ? -29.089 -1.546 28.296 1.00 45.03 135 THR A CA 1
ATOM 1021 C C . THR A 1 135 ? -29.673 -2.653 27.415 1.00 45.03 135 THR A C 1
ATOM 1023 O O . THR A 1 135 ? -29.834 -2.483 26.211 1.00 45.03 135 THR A O 1
ATOM 1026 N N . SER A 1 136 ? -29.982 -3.792 28.035 1.00 38.25 136 SER A N 1
ATOM 1027 C CA . SER A 1 136 ? -31.349 -4.336 28.115 1.00 38.25 136 SER A CA 1
ATOM 1028 C C . SER A 1 136 ? -31.352 -5.532 29.056 1.00 38.25 136 SER A C 1
ATOM 1030 O O . SER A 1 136 ? -30.646 -6.512 28.723 1.00 38.25 136 SER A O 1
#